Protein AF-A0A2D7C9S4-F1 (afdb_monomer)

pLDDT: mean 92.19, std 7.93, range [59.16, 98.38]

Solvent-accessible surface area (backbone atoms only — not comparable to full-atom values): 3502 Å² total; per-residue (Å²): 132,92,51,70,65,60,52,52,51,53,52,49,54,50,54,51,44,53,54,49,29,54,48,27,51,74,74,72,47,71,26,66,62,48,46,51,52,49,49,61,73,74,42,61,77,93,75,55,93,73,94,75,77,81,86,128

Structure (mmCIF, N/CA/C/O backbone):
data_AF-A0A2D7C9S4-F1
#
_entry.id   AF-A0A2D7C9S4-F1
#
loop_
_atom_site.group_PDB
_atom_site.id
_atom_site.type_symbol
_atom_site.label_atom_id
_atom_site.label_alt_id
_atom_site.label_comp_id
_atom_site.label_asym_id
_atom_site.label_entity_id
_atom_site.label_seq_id
_atom_site.pdbx_PDB_ins_code
_atom_site.Cartn_x
_atom_site.Cartn_y
_atom_site.Cartn_z
_atom_site.occupancy
_atom_site.B_iso_or_equiv
_atom_site.auth_seq_id
_atom_site.auth_comp_id
_atom_site.auth_asym_id
_atom_site.auth_atom_id
_atom_site.pdbx_PDB_model_num
ATOM 1 N N . MET A 1 1 ? -12.987 -4.286 19.734 1.00 86.31 1 MET A N 1
ATOM 2 C CA . MET A 1 1 ? -12.777 -2.834 19.910 1.00 86.31 1 MET A CA 1
ATOM 3 C C . MET A 1 1 ? -11.449 -2.514 19.261 1.00 86.31 1 MET A C 1
ATOM 5 O O . MET A 1 1 ? -10.526 -3.277 19.489 1.00 86.31 1 MET A O 1
ATOM 9 N N . MET A 1 2 ? -11.383 -1.480 18.426 1.00 93.50 2 MET A N 1
ATOM 10 C CA . MET A 1 2 ? -10.122 -1.036 17.827 1.00 93.50 2 MET A CA 1
ATOM 11 C C . MET A 1 2 ? -9.280 -0.321 18.890 1.00 93.50 2 MET A C 1
ATOM 13 O O . MET A 1 2 ? -9.828 0.463 19.669 1.00 93.50 2 MET A O 1
ATOM 17 N N . THR A 1 3 ? -7.989 -0.626 18.950 1.00 98.25 3 THR A N 1
ATOM 18 C CA . THR A 1 3 ? -7.027 -0.042 19.893 1.00 98.25 3 THR A CA 1
ATOM 19 C C . THR A 1 3 ? -6.205 1.068 19.236 1.00 98.25 3 THR A C 1
ATOM 21 O O . THR A 1 3 ? -6.242 1.248 18.020 1.00 98.25 3 THR A O 1
ATOM 24 N N . VAL A 1 4 ? -5.457 1.829 20.042 1.00 98.12 4 VAL A N 1
ATOM 25 C CA . VAL A 1 4 ? -4.485 2.807 19.519 1.00 98.12 4 VAL A CA 1
ATOM 26 C C . V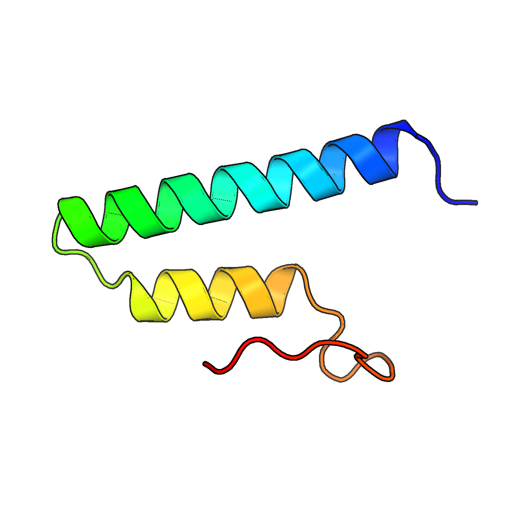AL A 1 4 ? -3.397 2.102 18.713 1.00 9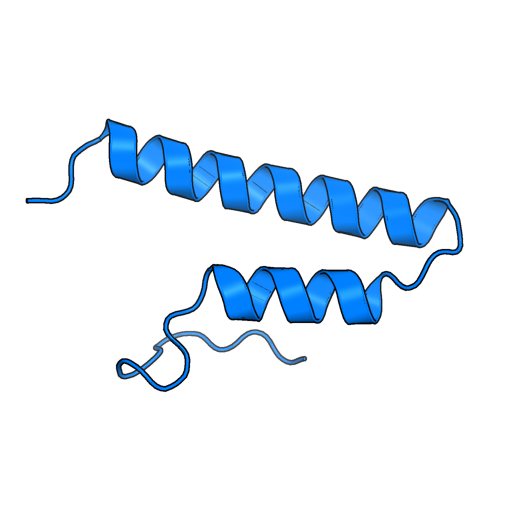8.12 4 VAL A C 1
ATOM 28 O O . VAL A 1 4 ? -3.043 2.572 17.640 1.00 98.12 4 VAL A O 1
ATOM 31 N N . GLU A 1 5 ? -2.945 0.937 19.173 1.00 98.12 5 GLU A N 1
ATOM 32 C CA . GLU A 1 5 ? -1.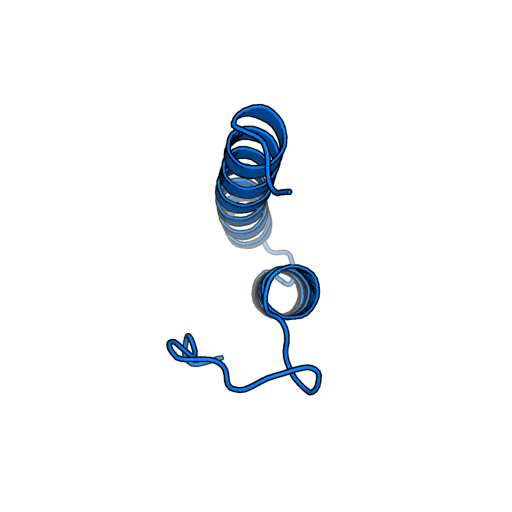922 0.161 18.476 1.00 98.12 5 GLU A CA 1
ATOM 33 C C . GLU A 1 5 ? -2.405 -0.331 17.102 1.00 98.12 5 GLU A C 1
ATOM 35 O O . GLU A 1 5 ? -1.663 -0.231 16.129 1.00 98.12 5 GLU A O 1
ATOM 40 N N . ASP A 1 6 ? -3.669 -0.753 16.971 1.00 96.62 6 ASP A N 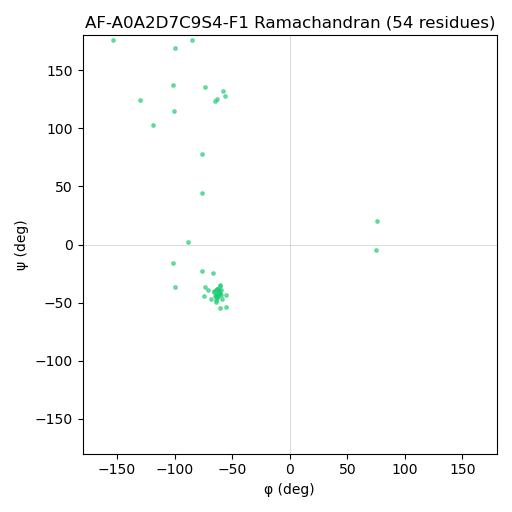1
ATOM 41 C CA . ASP A 1 6 ? -4.245 -1.110 15.661 1.00 96.62 6 ASP A CA 1
ATOM 42 C C . ASP A 1 6 ? -4.217 0.083 14.685 1.00 96.62 6 ASP A C 1
ATOM 44 O O . ASP A 1 6 ? -3.942 -0.072 13.492 1.00 96.62 6 ASP A O 1
ATOM 48 N N . ILE A 1 7 ? -4.488 1.293 15.192 1.00 96.00 7 ILE A N 1
ATOM 49 C CA . ILE A 1 7 ? -4.464 2.528 14.398 1.00 96.00 7 ILE A CA 1
ATOM 50 C C . ILE A 1 7 ? -3.030 2.855 13.971 1.00 96.00 7 ILE A C 1
ATOM 52 O O . ILE A 1 7 ? -2.794 3.149 12.799 1.00 96.00 7 ILE A O 1
ATOM 56 N N . GLU A 1 8 ? -2.074 2.784 14.895 1.00 98.12 8 GLU A N 1
ATOM 57 C CA . GLU A 1 8 ? -0.657 3.042 14.625 1.00 98.12 8 GLU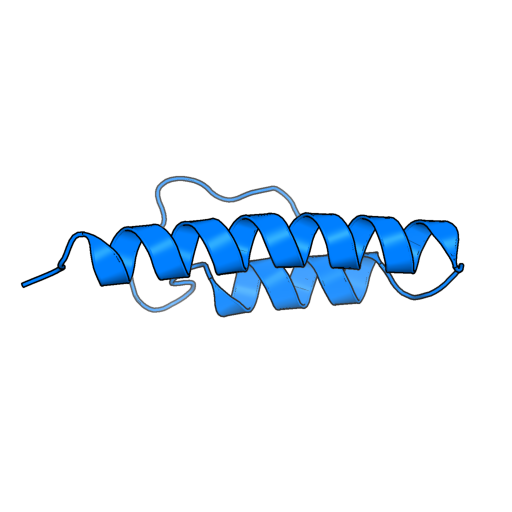 A CA 1
ATOM 58 C C . GLU A 1 8 ? -0.093 2.046 13.604 1.00 98.12 8 GLU A C 1
ATOM 60 O O . GLU A 1 8 ? 0.599 2.440 12.663 1.00 98.12 8 GLU A O 1
ATOM 65 N N . GLN A 1 9 ? -0.454 0.766 13.715 1.00 96.69 9 GLN A N 1
ATOM 66 C CA . GLN A 1 9 ? -0.071 -0.266 12.751 1.00 96.69 9 GLN A CA 1
ATOM 67 C C . GLN A 1 9 ? -0.644 0.015 11.357 1.00 96.69 9 GLN A C 1
ATOM 69 O O . GLN A 1 9 ? 0.088 -0.070 10.366 1.00 96.69 9 GLN A O 1
ATOM 74 N N . ALA A 1 10 ? -1.920 0.402 11.262 1.00 94.38 10 ALA A N 1
ATOM 75 C CA . ALA A 1 10 ? -2.539 0.764 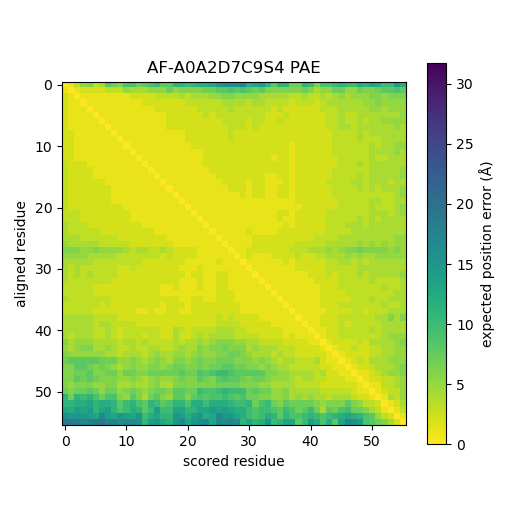9.988 1.00 94.38 10 ALA A CA 1
ATOM 76 C C . ALA A 1 10 ? -1.865 1.994 9.349 1.00 94.38 10 ALA A C 1
ATOM 78 O O . ALA A 1 10 ? -1.574 1.995 8.151 1.00 94.38 10 ALA A O 1
ATOM 79 N N . GLN A 1 11 ? -1.554 3.021 10.146 1.00 96.00 11 GLN A N 1
ATOM 80 C CA . GLN A 1 11 ? -0.843 4.220 9.692 1.00 96.00 11 GLN A CA 1
ATOM 81 C C . GLN A 1 11 ? 0.581 3.904 9.220 1.00 96.00 11 GLN A C 1
ATOM 83 O O . GLN A 1 11 ? 1.006 4.386 8.167 1.00 96.00 11 GLN A O 1
ATOM 88 N N . GLN A 1 12 ? 1.308 3.064 9.959 1.00 97.56 12 GLN A N 1
ATOM 89 C CA . GLN A 1 12 ? 2.653 2.634 9.587 1.00 97.56 12 GLN A CA 1
ATOM 90 C C . GLN A 1 12 ? 2.633 1.819 8.289 1.00 97.56 12 GLN A C 1
ATOM 92 O O . GLN A 1 12 ? 3.458 2.054 7.404 1.00 97.56 12 GLN A O 1
ATOM 97 N N . ALA A 1 13 ? 1.683 0.889 8.141 1.00 96.19 13 ALA A N 1
ATOM 98 C CA . ALA A 1 13 ? 1.511 0.106 6.919 1.00 96.19 13 ALA A CA 1
ATOM 99 C C . ALA A 1 13 ? 1.212 1.005 5.708 1.00 96.19 13 ALA A C 1
ATOM 101 O O . ALA A 1 13 ? 1.795 0.806 4.639 1.00 96.19 13 ALA A O 1
ATOM 102 N N . TRP A 1 14 ? 0.369 2.026 5.893 1.00 95.44 14 TRP A N 1
ATOM 103 C CA . TRP A 1 14 ? 0.084 3.039 4.878 1.00 95.44 14 TRP A CA 1
ATOM 104 C C . TRP A 1 14 ? 1.348 3.805 4.464 1.00 95.44 14 TRP A C 1
ATOM 106 O O . TRP A 1 14 ? 1.725 3.808 3.292 1.00 95.44 14 TRP A O 1
ATOM 116 N N . GLY A 1 15 ? 2.066 4.394 5.426 1.00 96.94 15 GLY A N 1
ATOM 117 C CA . GLY A 1 15 ? 3.289 5.155 5.153 1.00 96.94 15 GLY A CA 1
ATOM 118 C C . GLY A 1 15 ? 4.376 4.316 4.474 1.00 96.94 15 GLY A C 1
ATOM 119 O O . GLY A 1 15 ? 4.975 4.747 3.486 1.00 96.94 15 GLY A O 1
ATOM 120 N N . ASN A 1 16 ? 4.583 3.084 4.943 1.00 97.88 16 ASN A N 1
ATOM 121 C CA . ASN A 1 16 ? 5.551 2.157 4.358 1.00 97.88 16 ASN A CA 1
ATOM 122 C C . ASN A 1 16 ? 5.210 1.800 2.905 1.00 97.88 16 ASN A C 1
ATOM 124 O O . ASN A 1 16 ? 6.112 1.685 2.074 1.00 97.88 16 ASN A O 1
ATOM 128 N N . GLY A 1 17 ? 3.926 1.634 2.579 1.00 96.25 17 GLY A N 1
ATOM 129 C CA . GLY A 1 17 ? 3.506 1.351 1.210 1.00 96.25 17 GLY A CA 1
ATOM 130 C C . GLY A 1 17 ? 3.777 2.510 0.257 1.00 96.25 17 GLY A C 1
ATOM 131 O O . GLY A 1 17 ? 4.299 2.274 -0.830 1.00 96.25 17 GLY A O 1
ATOM 132 N N . ILE A 1 18 ? 3.545 3.757 0.683 1.00 96.19 18 ILE A N 1
ATOM 133 C CA . ILE A 1 18 ? 3.893 4.954 -0.105 1.00 96.19 18 ILE A CA 1
ATOM 134 C C . ILE A 1 18 ? 5.399 4.994 -0.399 1.00 96.19 18 ILE A C 1
ATOM 136 O O . ILE A 1 18 ? 5.800 5.199 -1.545 1.00 96.19 18 ILE A O 1
ATOM 140 N N . VAL A 1 19 ? 6.242 4.756 0.613 1.00 98.00 19 VAL A N 1
ATOM 141 C CA . VAL A 1 19 ? 7.705 4.713 0.436 1.00 98.00 19 VAL A CA 1
ATOM 142 C C . VAL A 1 19 ? 8.109 3.604 -0.539 1.00 98.00 19 VAL A C 1
ATOM 144 O O . VAL A 1 19 ? 8.961 3.826 -1.399 1.00 98.00 19 VAL A O 1
ATOM 147 N N . ALA A 1 20 ? 7.478 2.430 -0.453 1.00 97.75 20 ALA A N 1
ATOM 148 C CA . ALA A 1 20 ? 7.744 1.318 -1.360 1.00 97.75 20 ALA A CA 1
ATOM 149 C C . ALA A 1 20 ? 7.323 1.621 -2.809 1.00 97.75 20 ALA A C 1
ATOM 151 O O . ALA A 1 20 ? 8.054 1.277 -3.732 1.00 97.75 20 ALA A O 1
ATOM 152 N N . ILE A 1 21 ? 6.185 2.289 -3.021 1.00 97.31 21 ILE A N 1
ATOM 153 C CA . ILE A 1 21 ? 5.740 2.729 -4.354 1.00 97.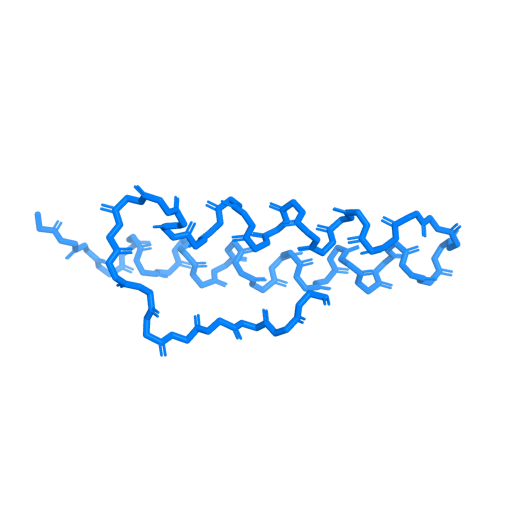31 21 ILE A CA 1
ATOM 154 C C . ILE A 1 21 ? 6.733 3.743 -4.936 1.00 97.31 21 ILE A C 1
ATOM 156 O O . ILE A 1 21 ? 7.135 3.623 -6.092 1.00 97.31 21 ILE A O 1
ATOM 160 N N . ALA A 1 22 ? 7.179 4.712 -4.131 1.00 97.62 22 ALA A N 1
ATOM 161 C CA . ALA A 1 22 ? 8.171 5.697 -4.557 1.00 97.62 22 ALA A CA 1
ATOM 162 C C . ALA A 1 22 ? 9.524 5.051 -4.903 1.00 97.62 22 ALA A C 1
ATOM 164 O O . ALA A 1 22 ? 10.174 5.460 -5.866 1.00 97.62 22 ALA A O 1
ATOM 165 N N . ALA A 1 23 ? 9.940 4.032 -4.145 1.00 98.38 23 ALA A N 1
ATOM 166 C CA . ALA A 1 23 ? 11.135 3.250 -4.441 1.00 98.38 23 ALA A CA 1
ATOM 167 C C . ALA A 1 23 ? 10.995 2.477 -5.760 1.00 98.38 23 ALA A C 1
ATOM 169 O O . ALA A 1 23 ? 11.842 2.645 -6.629 1.00 98.38 23 ALA A O 1
ATOM 170 N N . ALA A 1 24 ? 9.894 1.743 -5.953 1.00 98.25 24 ALA A N 1
ATOM 171 C CA . ALA A 1 24 ? 9.612 1.021 -7.195 1.00 98.25 24 ALA A CA 1
ATOM 172 C C . ALA A 1 24 ? 9.646 1.956 -8.416 1.00 98.25 24 ALA A C 1
ATOM 174 O O . ALA A 1 24 ? 10.262 1.641 -9.429 1.00 98.25 24 ALA A O 1
ATOM 175 N N . HIS A 1 25 ? 9.057 3.153 -8.301 1.00 97.88 25 HIS A N 1
ATOM 176 C CA . HIS A 1 25 ? 9.094 4.151 -9.371 1.00 97.88 25 HIS A CA 1
ATOM 177 C C . HIS A 1 25 ? 10.524 4.625 -9.663 1.00 97.88 25 HIS A C 1
ATOM 179 O O . HIS A 1 25 ? 10.928 4.715 -10.820 1.00 97.88 25 HIS A O 1
ATOM 185 N N . ARG A 1 26 ? 11.300 4.937 -8.618 1.00 98.25 26 ARG A N 1
ATOM 186 C CA . ARG A 1 26 ? 12.700 5.363 -8.756 1.00 98.25 26 ARG A CA 1
ATOM 187 C C . ARG A 1 26 ? 13.562 4.278 -9.407 1.00 98.25 26 ARG A C 1
ATOM 189 O O . ARG A 1 26 ? 14.426 4.608 -10.214 1.00 98.25 26 ARG A O 1
ATOM 196 N N . ASP A 1 27 ? 13.322 3.021 -9.057 1.00 98.25 27 ASP A N 1
ATOM 197 C CA . ASP A 1 27 ? 14.151 1.885 -9.457 1.00 98.25 27 ASP A CA 1
ATOM 198 C C . ASP A 1 27 ? 13.699 1.278 -10.809 1.00 98.25 27 ASP A C 1
ATOM 200 O O . ASP A 1 27 ? 14.309 0.334 -11.307 1.00 98.25 27 ASP A O 1
ATOM 204 N N . GLY A 1 28 ? 12.679 1.867 -11.453 1.00 97.25 28 GLY A N 1
ATOM 205 C CA . GLY A 1 28 ? 12.179 1.452 -12.770 1.00 97.25 28 GLY A CA 1
ATOM 206 C C . GLY A 1 28 ? 11.337 0.172 -12.744 1.00 97.25 28 GLY A C 1
ATOM 207 O O . GLY A 1 28 ? 11.187 -0.487 -13.772 1.00 97.25 28 GLY A O 1
ATOM 208 N N . GLU A 1 29 ? 10.809 -0.188 -11.577 1.00 97.81 29 GLU A N 1
ATOM 209 C CA . GLU A 1 29 ? 9.927 -1.334 -11.369 1.00 97.81 29 GLU A CA 1
ATOM 210 C C . GLU A 1 29 ? 8.460 -0.982 -11.678 1.00 97.81 29 GLU A C 1
ATOM 212 O O . GLU A 1 29 ? 8.104 0.170 -11.941 1.00 97.81 29 GLU A O 1
ATOM 217 N N . ASP A 1 30 ? 7.571 -1.977 -11.608 1.00 97.19 30 ASP A N 1
ATOM 218 C CA . ASP A 1 30 ? 6.131 -1.780 -11.798 1.00 97.19 30 ASP A CA 1
ATOM 219 C C . ASP A 1 30 ? 5.473 -1.134 -10.562 1.00 97.19 30 ASP A C 1
ATOM 221 O O . ASP A 1 30 ? 4.818 -1.768 -9.726 1.00 97.19 30 ASP A O 1
ATOM 225 N N . PHE A 1 31 ? 5.668 0.1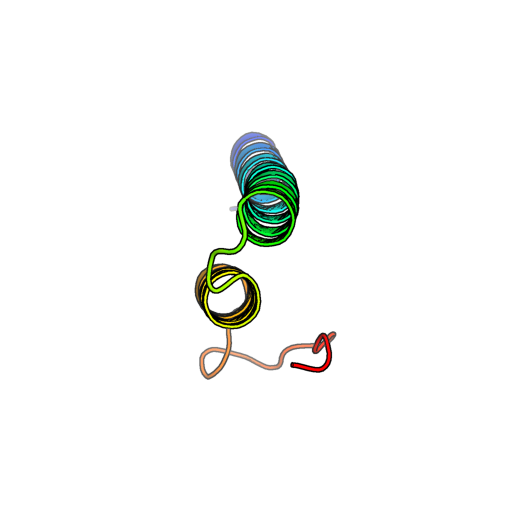77 -10.437 1.00 96.00 31 PHE A N 1
ATOM 226 C CA . PHE A 1 31 ? 5.099 0.984 -9.361 1.00 96.00 31 PHE A CA 1
ATOM 227 C C . PHE A 1 31 ? 3.566 1.079 -9.427 1.00 96.00 31 PHE A C 1
ATOM 229 O O . PHE A 1 31 ? 2.932 1.287 -8.392 1.00 96.00 31 PHE A O 1
ATOM 236 N N . ALA A 1 32 ? 2.959 0.899 -10.606 1.00 94.81 32 ALA A N 1
ATOM 237 C CA . ALA A 1 32 ? 1.509 0.935 -10.785 1.00 94.81 32 ALA A CA 1
ATOM 238 C C . ALA A 1 32 ? 0.846 -0.334 -10.233 1.00 94.81 32 ALA A C 1
ATOM 240 O O . ALA A 1 32 ? -0.138 -0.244 -9.494 1.00 94.81 32 ALA A O 1
ATOM 241 N N . ALA A 1 33 ? 1.410 -1.513 -10.512 1.00 95.56 33 ALA A N 1
ATOM 242 C CA . ALA A 1 33 ? 0.977 -2.75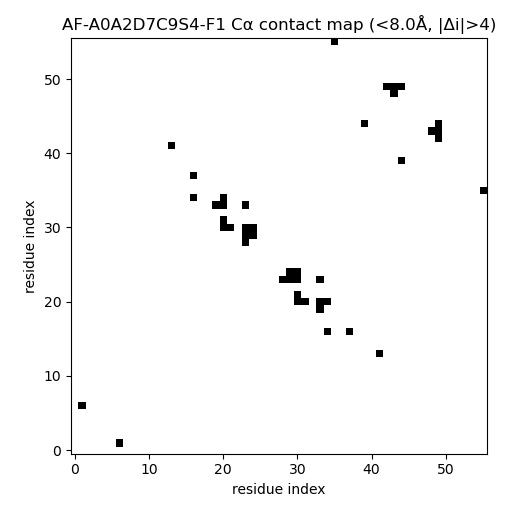8 -9.882 1.00 95.56 33 ALA A CA 1
ATOM 243 C C . ALA A 1 33 ? 1.210 -2.726 -8.364 1.00 95.56 33 ALA A C 1
ATOM 245 O O . ALA A 1 33 ? 0.358 -3.164 -7.587 1.00 95.56 33 ALA A O 1
ATOM 246 N N . ARG A 1 34 ? 2.331 -2.142 -7.914 1.00 95.56 34 ARG A N 1
ATOM 247 C CA . ARG A 1 34 ? 2.606 -1.956 -6.481 1.00 95.56 34 ARG A CA 1
ATOM 248 C C . ARG A 1 34 ? 1.557 -1.066 -5.806 1.00 95.56 34 ARG A C 1
ATOM 250 O O . ARG A 1 34 ? 1.115 -1.398 -4.705 1.00 95.56 34 ARG A O 1
ATOM 257 N N . ALA A 1 35 ? 1.157 0.029 -6.453 1.00 94.19 35 ALA A N 1
ATOM 258 C CA . ALA A 1 35 ? 0.126 0.936 -5.957 1.00 94.19 35 ALA A CA 1
ATOM 259 C C . ALA A 1 35 ? -1.251 0.262 -5.889 1.00 94.19 35 ALA A C 1
ATOM 261 O O . ALA A 1 35 ? -1.912 0.358 -4.855 1.00 94.19 35 ALA A O 1
ATOM 262 N N . HIS A 1 36 ? -1.633 -0.491 -6.928 1.00 92.75 36 HIS A N 1
ATOM 263 C CA . HIS A 1 36 ? -2.856 -1.301 -6.939 1.00 92.75 36 HIS A CA 1
ATOM 264 C C . HIS A 1 36 ? -2.909 -2.265 -5.751 1.00 92.75 36 HIS A C 1
ATOM 266 O O . HIS A 1 36 ? -3.842 -2.212 -4.952 1.00 92.75 36 HIS A O 1
ATOM 272 N N . ALA A 1 37 ? -1.869 -3.083 -5.576 1.00 93.25 37 ALA A N 1
ATOM 273 C CA . ALA A 1 37 ? -1.811 -4.047 -4.480 1.00 93.25 37 ALA A CA 1
ATOM 274 C C . ALA A 1 37 ? -1.864 -3.365 -3.101 1.00 93.25 37 ALA A C 1
ATOM 276 O O . ALA A 1 37 ? -2.466 -3.891 -2.163 1.00 93.25 37 ALA A O 1
ATOM 277 N N . HIS A 1 38 ? -1.248 -2.186 -2.962 1.00 93.88 38 HIS A N 1
ATOM 278 C CA . HIS A 1 38 ? -1.266 -1.427 -1.715 1.00 93.88 38 HIS A CA 1
ATOM 279 C C . HIS A 1 38 ? -2.681 -0.978 -1.330 1.00 93.88 38 HIS A C 1
ATOM 281 O O . HIS A 1 38 ? -3.091 -1.194 -0.187 1.00 93.88 38 HIS A O 1
ATOM 287 N N . VAL A 1 39 ? -3.439 -0.405 -2.273 1.00 91.12 39 VAL A N 1
ATOM 288 C CA . VAL A 1 39 ? -4.816 0.024 -1.993 1.00 91.12 39 VAL A CA 1
ATOM 289 C C . VAL A 1 39 ? -5.762 -1.162 -1.829 1.00 91.12 39 VAL A C 1
ATOM 291 O O . VAL A 1 39 ? -6.567 -1.131 -0.909 1.00 91.12 39 VAL A O 1
ATOM 294 N N . GLU A 1 40 ? -5.632 -2.234 -2.618 1.00 89.81 40 GLU A N 1
ATOM 295 C CA . GLU A 1 40 ? -6.454 -3.447 -2.459 1.00 89.81 40 GLU A CA 1
ATOM 296 C C . GLU A 1 40 ? -6.270 -4.114 -1.093 1.00 89.81 40 GLU A C 1
ATOM 298 O O . GLU A 1 40 ? -7.222 -4.645 -0.532 1.00 89.81 40 GLU A O 1
ATOM 303 N N . THR A 1 41 ? -5.056 -4.064 -0.537 1.00 89.31 41 THR A N 1
ATOM 304 C CA . THR A 1 41 ? -4.762 -4.664 0.773 1.00 89.31 41 THR A CA 1
ATOM 305 C C . THR A 1 41 ? -5.358 -3.855 1.924 1.00 89.31 41 THR A C 1
ATOM 307 O O . THR A 1 41 ? -5.769 -4.426 2.933 1.00 89.31 41 THR A O 1
ATOM 310 N N . LEU A 1 42 ? -5.357 -2.524 1.814 1.00 88.69 42 LEU A N 1
ATOM 311 C CA . LEU A 1 42 ? -5.700 -1.638 2.931 1.00 88.69 42 LEU A CA 1
ATOM 312 C C . LEU A 1 42 ? -7.118 -1.074 2.854 1.00 88.69 42 LEU A C 1
ATOM 314 O O . LEU A 1 42 ? -7.628 -0.572 3.854 1.00 88.69 42 LEU A O 1
ATOM 318 N N . TYR A 1 43 ? -7.765 -1.156 1.692 1.00 87.44 43 TYR A N 1
ATOM 319 C CA . TYR A 1 43 ? -9.136 -0.706 1.505 1.00 87.44 43 TYR A CA 1
ATOM 320 C C . TYR A 1 43 ? -10.061 -1.912 1.526 1.00 87.44 43 TYR A C 1
ATOM 322 O O . TYR A 1 43 ? -9.804 -2.939 0.908 1.00 87.44 43 TYR A O 1
ATOM 330 N N . ALA A 1 44 ? -11.191 -1.764 2.211 1.00 88.12 44 ALA A N 1
ATOM 331 C CA . ALA A 1 44 ? -12.201 -2.805 2.363 1.00 88.12 44 ALA A CA 1
ATOM 332 C C . ALA A 1 44 ? -13.063 -2.979 1.092 1.00 88.12 44 ALA A C 1
ATOM 334 O O . ALA A 1 44 ? -14.293 -3.065 1.164 1.00 88.12 44 ALA A O 1
ATOM 335 N N . TYR A 1 45 ? -12.435 -2.988 -0.090 1.00 86.88 45 TYR A N 1
ATOM 336 C CA . TYR A 1 45 ? -13.126 -3.169 -1.362 1.00 86.88 45 TYR A CA 1
ATOM 337 C C . TYR A 1 45 ? -13.925 -4.477 -1.352 1.00 86.88 45 TYR A C 1
ATOM 339 O O . TYR A 1 45 ? -13.414 -5.539 -1.015 1.00 86.88 45 TYR A O 1
ATOM 347 N N . GLY A 1 46 ? -15.213 -4.389 -1.691 1.00 85.31 46 GLY A N 1
ATOM 348 C CA . GLY A 1 46 ? -16.121 -5.540 -1.711 1.00 85.31 46 GLY A CA 1
ATOM 349 C C . GLY A 1 46 ? -16.589 -6.036 -0.337 1.00 85.31 46 GLY A C 1
ATOM 350 O O . GLY A 1 46 ? -17.455 -6.905 -0.294 1.00 85.31 46 GLY A O 1
ATOM 351 N N . LEU A 1 47 ? -16.078 -5.480 0.769 1.00 88.06 47 LEU A N 1
ATOM 352 C CA . LEU A 1 47 ? -16.489 -5.851 2.129 1.00 88.06 47 LEU A CA 1
ATOM 353 C C . LEU A 1 47 ? -17.500 -4.866 2.730 1.00 88.06 47 LEU A C 1
ATOM 355 O O . LEU A 1 47 ? -18.411 -5.279 3.444 1.00 88.06 47 LEU A O 1
ATOM 359 N N . SER A 1 48 ? -17.362 -3.570 2.446 1.00 88.75 48 SER A N 1
ATOM 360 C CA . SER A 1 48 ? -18.282 -2.527 2.913 1.00 88.75 48 SER A CA 1
ATOM 361 C C . SER A 1 48 ? -18.295 -1.316 1.974 1.00 88.75 48 SER A C 1
ATOM 363 O O . SER A 1 48 ? -17.555 -1.256 0.988 1.00 88.75 48 SER A O 1
ATOM 365 N N . GLU A 1 49 ? -19.165 -0.342 2.258 1.00 89.81 49 GLU A N 1
ATOM 366 C CA . GLU A 1 49 ? -19.127 0.945 1.568 1.00 89.81 49 GLU A CA 1
ATOM 367 C C . GLU A 1 49 ? -17.819 1.682 1.889 1.00 89.81 49 GLU A C 1
ATOM 369 O O . GLU A 1 49 ? -17.485 1.941 3.046 1.00 89.81 49 GLU A O 1
ATOM 374 N N . VAL A 1 50 ? -17.080 2.024 0.835 1.00 88.00 50 VAL A N 1
ATOM 375 C CA . VAL A 1 50 ? -15.807 2.739 0.916 1.00 88.00 50 VAL A CA 1
ATOM 376 C C . VAL A 1 50 ? -16.045 4.213 0.589 1.00 88.00 50 VAL A C 1
ATOM 378 O O . VAL A 1 50 ? -16.396 4.546 -0.544 1.00 88.00 50 VAL A O 1
ATOM 381 N N . LEU A 1 51 ? -15.828 5.083 1.580 1.00 86.12 51 LEU A N 1
ATOM 382 C CA . LEU A 1 51 ? -16.132 6.522 1.510 1.00 86.12 51 LEU A CA 1
ATOM 383 C C . LEU A 1 51 ? -15.123 7.340 0.691 1.00 86.12 51 LEU A C 1
ATOM 385 O O . LEU A 1 51 ? -15.452 8.416 0.198 1.00 86.12 51 LEU A O 1
ATOM 389 N N . PHE A 1 52 ? -13.899 6.841 0.537 1.00 82.69 52 PHE A N 1
ATOM 390 C CA . PHE A 1 52 ? -12.867 7.454 -0.290 1.00 82.69 52 PHE A CA 1
ATOM 391 C C . PHE A 1 52 ? -12.284 6.389 -1.207 1.00 82.69 52 PHE A C 1
ATOM 393 O O . PHE A 1 52 ? -11.841 5.353 -0.731 1.00 82.69 52 PHE A O 1
ATOM 400 N N . LYS A 1 53 ? -12.296 6.626 -2.517 1.00 74.75 53 LYS A N 1
ATOM 401 C CA . LYS A 1 53 ? -11.693 5.725 -3.500 1.00 74.75 53 LYS A CA 1
ATOM 402 C C . LYS A 1 53 ? -10.594 6.501 -4.216 1.00 74.75 53 LYS A C 1
ATOM 404 O O . LYS A 1 53 ? -10.938 7.355 -5.035 1.00 74.75 53 LYS A O 1
ATOM 409 N N . PRO A 1 54 ? -9.308 6.280 -3.894 1.00 70.06 54 PRO A N 1
ATOM 410 C CA . PRO A 1 54 ? -8.246 6.834 -4.714 1.00 70.06 54 PRO A CA 1
ATOM 411 C C . PRO A 1 54 ? -8.427 6.305 -6.138 1.00 70.06 54 PRO A C 1
ATOM 413 O O . PRO A 1 54 ? -8.683 5.116 -6.335 1.00 70.06 54 PRO A O 1
ATOM 416 N N . THR A 1 55 ? -8.372 7.200 -7.119 1.00 70.25 55 THR A N 1
ATOM 417 C CA . THR A 1 55 ? -8.416 6.802 -8.524 1.00 70.25 55 THR A CA 1
ATOM 418 C C . THR A 1 55 ? -7.185 5.950 -8.812 1.00 70.25 55 THR A C 1
ATOM 420 O O . THR A 1 55 ? -6.068 6.371 -8.505 1.00 70.25 55 THR A O 1
ATOM 423 N N . LEU A 1 56 ? -7.425 4.750 -9.336 1.00 59.16 56 LEU A N 1
ATOM 424 C CA . LEU A 1 56 ? -6.408 3.810 -9.799 1.00 59.16 56 LEU A CA 1
ATOM 425 C C . LEU A 1 56 ? -5.870 4.211 -11.176 1.00 59.16 56 LEU A C 1
ATOM 427 O O . LEU A 1 56 ? -6.696 4.660 -12.007 1.00 59.16 56 LEU A O 1
#

Sequence (56 aa):
MMTVEDIEQAQQAWGNGIVAIAAAHRDGEDFAARAHAHVETLYAYGLSEVLFKPTL

Foldseek 3Di:
DDDPVNVVVLVVLLVVLVVVLVVCVVVVHPSVVSVVVSCVVNFCVPNDDGPDDDDD

Secondary structure (DSSP, 8-state):
---HHHHHHHHHHHHHHHHHHHHHHHTTS-HHHHHHHHHHHHS-TTTS--S-----

Radius of gyration: 12.9 Å; Cα contacts (8 Å, |Δi|>4): 22; chains: 1; bounding box: 33×13×33 Å

Mean predicted aligned error: 3.5 Å